Protein AF-A0AAV2B7W2-F1 (afdb_monomer)

Radius of gyration: 26.01 Å; Cα contacts (8 Å, |Δi|>4): 56; chains: 1; bounding box: 39×78×69 Å

Sequence (157 aa):
MNTFITVALICSLAASVIAHHRGGGPGGWRGGPPHGGPGGPPHGGPGGPPHGGPGGPRGPPPNMYDMLPACKTLAESMRAKHRELHDSGEIGPGNCQDGDHKVCMQRDMETVRCAVSEQPEQACIDEMMAFIQGDVCNGERGEDGGDSVDSTDEDSP

Nearest PDB structures (foldseek):
  7ar7-assembly1_W  TM=3.005E-01  e=5.243E+00  Arabidopsis thaliana

Structure (mmCIF, N/CA/C/O backbone):
data_AF-A0AAV2B7W2-F1
#
_entry.id   AF-A0AAV2B7W2-F1
#
loop_
_atom_site.group_PDB
_atom_site.id
_atom_site.type_symbol
_atom_site.label_atom_id
_atom_site.label_alt_id
_atom_site.label_comp_id
_atom_site.label_asym_id
_atom_site.label_entity_id
_atom_site.label_seq_id
_atom_site.pdbx_PDB_ins_code
_atom_site.Cartn_x
_atom_site.Cartn_y
_atom_site.Cartn_z
_atom_site.occupancy
_atom_site.B_iso_or_equiv
_atom_site.auth_seq_id
_atom_site.auth_comp_id
_atom_site.auth_asym_id
_atom_site.auth_atom_id
_atom_site.pdbx_PDB_model_num
ATOM 1 N N . MET A 1 1 ? -9.438 30.948 12.665 1.00 59.12 1 MET A N 1
ATOM 2 C CA . MET A 1 1 ? -8.871 31.442 11.387 1.00 59.12 1 MET A CA 1
ATOM 3 C C . MET A 1 1 ? -7.455 30.928 11.138 1.00 59.12 1 MET A C 1
ATOM 5 O O . MET A 1 1 ? -7.177 30.560 10.007 1.00 59.12 1 MET A O 1
ATOM 9 N N . ASN A 1 2 ? -6.597 30.797 12.157 1.00 60.38 2 ASN A N 1
ATOM 10 C CA . ASN A 1 2 ? -5.213 30.337 11.959 1.00 60.38 2 ASN A CA 1
ATOM 11 C C . ASN A 1 2 ? -5.075 28.880 11.479 1.00 60.38 2 ASN A C 1
ATOM 13 O O . ASN A 1 2 ? -4.214 28.609 10.655 1.00 60.38 2 ASN A O 1
ATOM 17 N N . THR A 1 3 ? -5.949 27.963 11.901 1.00 65.81 3 THR A N 1
ATOM 18 C CA . THR A 1 3 ? -5.888 26.541 11.508 1.00 65.81 3 THR A CA 1
ATOM 19 C C . THR A 1 3 ? -6.162 26.293 10.023 1.00 65.81 3 THR A C 1
ATOM 21 O O . THR A 1 3 ? -5.524 25.438 9.417 1.00 65.81 3 THR A O 1
ATOM 24 N N . PHE A 1 4 ? -7.050 27.071 9.401 1.00 76.12 4 PHE A N 1
ATOM 25 C CA . PHE A 1 4 ? -7.349 26.940 7.968 1.00 76.12 4 PHE A CA 1
ATOM 26 C C . PHE A 1 4 ? -6.173 27.372 7.082 1.00 76.12 4 PHE A C 1
ATOM 28 O O . PHE A 1 4 ? -5.928 26.762 6.044 1.00 76.12 4 PHE A O 1
ATOM 35 N N . ILE A 1 5 ? -5.414 28.386 7.513 1.00 75.50 5 ILE A N 1
ATOM 36 C CA . ILE A 1 5 ? -4.236 28.877 6.785 1.00 75.50 5 ILE A CA 1
ATOM 37 C C . ILE A 1 5 ? -3.115 27.832 6.825 1.00 75.50 5 ILE A C 1
ATOM 39 O O . ILE A 1 5 ? -2.461 27.590 5.812 1.00 75.50 5 ILE A O 1
ATOM 43 N N . THR A 1 6 ? -2.928 27.159 7.965 1.00 74.62 6 THR A N 1
ATOM 44 C CA . THR A 1 6 ? -1.907 26.113 8.113 1.00 74.62 6 THR A CA 1
ATOM 45 C C . THR A 1 6 ? -2.203 24.899 7.231 1.00 74.62 6 THR A C 1
ATOM 47 O O . THR A 1 6 ? -1.308 24.426 6.536 1.00 74.62 6 THR A O 1
ATOM 50 N N . VAL A 1 7 ? -3.459 24.434 7.183 1.00 73.44 7 VAL A N 1
ATOM 51 C CA . VAL A 1 7 ? -3.856 23.297 6.330 1.00 73.44 7 VAL A CA 1
ATOM 52 C C . VAL A 1 7 ? -3.699 23.636 4.841 1.00 73.44 7 VAL A C 1
ATOM 54 O O . VAL A 1 7 ? -3.149 22.836 4.086 1.00 73.44 7 VAL A O 1
ATOM 57 N N . ALA A 1 8 ? -4.087 24.844 4.417 1.00 71.94 8 ALA A N 1
ATOM 58 C CA . ALA A 1 8 ? -3.941 25.277 3.024 1.00 71.94 8 ALA A CA 1
ATOM 59 C C . ALA A 1 8 ? -2.469 25.378 2.572 1.00 71.94 8 ALA A C 1
ATOM 61 O O . ALA A 1 8 ? -2.142 25.008 1.440 1.00 71.94 8 ALA A O 1
ATOM 62 N N . LEU A 1 9 ? -1.569 25.833 3.454 1.00 77.19 9 LEU A N 1
ATOM 63 C CA . LEU A 1 9 ? -0.130 25.897 3.172 1.00 77.19 9 LEU A CA 1
ATOM 64 C C . LEU A 1 9 ? 0.502 24.504 3.059 1.00 77.19 9 LEU A C 1
ATOM 66 O O . LEU A 1 9 ? 1.282 24.270 2.136 1.00 77.19 9 LEU A O 1
ATOM 70 N N . ILE A 1 10 ? 0.127 23.566 3.936 1.00 73.38 10 ILE A N 1
ATOM 71 C CA . ILE A 1 10 ? 0.631 22.184 3.890 1.00 73.38 10 ILE A CA 1
ATOM 72 C C . ILE A 1 10 ? 0.173 21.482 2.600 1.00 73.38 10 ILE A C 1
ATOM 74 O O . ILE A 1 10 ? 0.997 20.887 1.905 1.00 73.38 10 ILE A O 1
ATOM 78 N N . CYS A 1 11 ? -1.102 21.619 2.209 1.00 67.75 11 CYS A N 1
ATOM 79 C CA . CYS A 1 11 ? -1.603 21.052 0.951 1.00 67.75 11 CYS A CA 1
ATOM 80 C C . CYS A 1 11 ? -0.907 21.641 -0.291 1.00 67.75 11 CYS A C 1
ATOM 82 O O . CYS A 1 11 ? -0.632 20.913 -1.245 1.00 67.75 11 CYS A O 1
ATOM 84 N N . SER A 1 12 ? -0.584 22.938 -0.279 1.00 67.81 12 SER A N 1
ATOM 85 C CA . SER A 1 12 ? 0.074 23.609 -1.413 1.00 67.81 12 SER A CA 1
ATOM 86 C C . SER A 1 12 ? 1.532 23.163 -1.605 1.00 67.81 12 SER A C 1
ATOM 88 O O . SER A 1 12 ? 2.005 23.035 -2.738 1.00 67.81 12 SER A O 1
ATOM 90 N N . LEU A 1 13 ? 2.246 22.881 -0.509 1.00 63.12 13 LEU A N 1
ATOM 91 C CA . LEU A 1 13 ? 3.625 22.384 -0.562 1.00 63.12 13 LEU A CA 1
ATOM 92 C C . LEU A 1 13 ? 3.694 20.934 -1.066 1.00 63.12 13 LEU A C 1
ATOM 94 O O . LEU A 1 13 ? 4.571 20.616 -1.869 1.00 63.12 13 LEU A O 1
ATOM 98 N N . ALA A 1 14 ? 2.734 20.081 -0.691 1.00 57.47 14 ALA A N 1
ATOM 99 C CA . ALA A 1 14 ? 2.670 18.696 -1.167 1.00 57.47 14 ALA A CA 1
ATOM 100 C C . ALA A 1 14 ? 2.398 18.594 -2.683 1.00 57.47 14 ALA A C 1
ATOM 102 O O . ALA A 1 14 ? 3.010 17.777 -3.369 1.00 57.47 14 ALA A O 1
ATOM 103 N N . ALA A 1 15 ? 1.546 19.466 -3.236 1.00 55.47 15 ALA A N 1
ATOM 104 C CA . ALA A 1 15 ? 1.245 19.476 -4.672 1.00 55.47 15 ALA A CA 1
ATOM 105 C C . ALA A 1 15 ? 2.441 19.908 -5.545 1.00 55.47 15 ALA A C 1
ATOM 107 O O . ALA A 1 15 ? 2.556 19.487 -6.696 1.00 55.47 15 ALA A O 1
ATOM 108 N N . SER A 1 16 ? 3.352 20.720 -4.999 1.00 54.59 16 SER A N 1
ATOM 109 C CA . SER A 1 16 ? 4.486 21.275 -5.752 1.00 54.59 16 SER A CA 1
ATOM 110 C C . SER A 1 16 ? 5.634 20.272 -5.945 1.00 54.59 16 SER A C 1
ATOM 112 O O . SER A 1 16 ? 6.373 20.368 -6.922 1.00 54.59 16 SER A O 1
ATOM 114 N N . VAL A 1 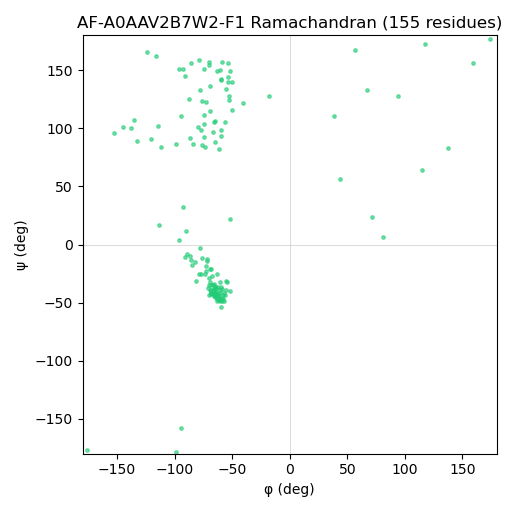17 ? 5.770 19.273 -5.065 1.00 50.22 17 VAL A N 1
ATOM 115 C CA . VAL A 1 17 ? 6.848 18.264 -5.142 1.00 50.22 17 VAL A CA 1
ATOM 116 C C . VAL A 1 17 ? 6.579 17.199 -6.217 1.00 50.22 17 VAL A C 1
ATOM 118 O O . VAL A 1 17 ? 7.514 16.646 -6.790 1.00 50.22 17 VAL A O 1
ATOM 121 N N . ILE A 1 18 ? 5.316 16.958 -6.575 1.00 51.41 18 ILE A N 1
ATOM 122 C CA . ILE A 1 18 ? 4.928 15.895 -7.522 1.00 51.41 18 ILE A CA 1
ATOM 123 C C . ILE A 1 18 ? 5.095 16.338 -8.996 1.00 51.41 18 ILE A C 1
ATOM 125 O O . ILE A 1 18 ? 5.145 15.513 -9.908 1.00 51.41 18 ILE A O 1
ATOM 129 N N . ALA A 1 19 ? 5.258 17.638 -9.264 1.00 49.81 19 ALA A N 1
ATOM 130 C CA . ALA A 1 19 ? 5.277 18.178 -10.627 1.00 49.81 19 ALA A CA 1
ATOM 131 C C . ALA A 1 19 ? 6.596 17.976 -11.411 1.00 49.81 19 ALA A C 1
ATOM 133 O O . ALA A 1 19 ? 6.651 18.324 -12.590 1.00 49.81 19 ALA A O 1
ATOM 134 N N . HIS A 1 20 ? 7.648 17.394 -10.819 1.00 49.00 20 HIS A N 1
ATOM 135 C CA . HIS A 1 20 ? 8.974 17.307 -11.455 1.00 49.00 20 HIS A CA 1
ATOM 136 C C . HIS A 1 20 ? 9.313 15.993 -12.191 1.00 49.00 20 HIS A C 1
ATOM 138 O O . HIS A 1 20 ? 10.411 15.890 -12.730 1.00 49.00 20 HIS A O 1
ATOM 144 N N . HIS A 1 21 ? 8.395 15.023 -12.310 1.00 48.38 21 HIS A N 1
ATOM 145 C CA . HIS A 1 21 ? 8.695 13.722 -12.948 1.00 48.38 21 HIS A CA 1
ATOM 146 C C . HIS A 1 21 ? 7.974 13.410 -14.274 1.00 48.38 21 HIS A C 1
ATOM 148 O O . HIS A 1 21 ? 7.992 12.269 -14.730 1.00 48.38 21 HIS A O 1
ATOM 154 N N . ARG A 1 22 ? 7.395 14.398 -14.972 1.00 49.69 22 ARG A N 1
ATOM 155 C CA . ARG A 1 22 ? 6.868 14.188 -16.338 1.00 49.69 22 ARG A CA 1
ATOM 156 C C . ARG A 1 22 ? 7.847 14.665 -17.411 1.00 49.69 22 ARG A C 1
ATOM 158 O O . ARG A 1 22 ? 7.740 15.781 -17.906 1.00 49.69 22 ARG A O 1
ATOM 165 N N . GLY A 1 23 ? 8.770 13.787 -17.803 1.00 45.47 23 GLY A N 1
ATOM 166 C CA . GLY A 1 23 ? 9.662 13.996 -18.944 1.00 45.47 23 GLY A CA 1
ATOM 167 C C . GLY A 1 23 ? 9.843 12.740 -19.799 1.00 45.47 23 GLY A C 1
ATOM 168 O O . GLY A 1 23 ? 10.657 11.904 -19.441 1.00 45.47 23 GLY A O 1
ATOM 169 N N . GLY A 1 24 ? 9.119 12.680 -20.932 1.00 42.56 24 GLY A N 1
ATOM 170 C CA . GLY A 1 24 ? 9.427 11.939 -22.180 1.00 42.56 24 GLY A CA 1
ATOM 171 C C . GLY A 1 24 ? 9.410 10.400 -22.121 1.00 42.56 24 GLY A C 1
ATOM 172 O O . GLY A 1 24 ? 10.026 9.804 -21.261 1.00 42.56 24 GLY A O 1
ATOM 173 N N . GLY A 1 25 ? 8.789 9.640 -23.022 1.00 41.56 25 GLY A N 1
ATOM 174 C CA . GLY A 1 25 ? 8.192 9.898 -24.330 1.00 41.56 25 GLY A CA 1
ATOM 175 C C . GLY A 1 25 ? 7.751 8.555 -24.964 1.00 41.56 25 GLY A C 1
ATOM 176 O O . GLY A 1 25 ? 7.969 7.500 -24.370 1.00 41.56 25 GLY A O 1
ATOM 177 N N . PRO A 1 26 ? 7.112 8.569 -26.147 1.00 58.19 26 PRO A N 1
ATOM 178 C CA . PRO A 1 26 ? 6.519 7.389 -26.775 1.00 58.19 26 PRO A CA 1
ATOM 179 C C . PRO A 1 26 ? 7.536 6.622 -27.639 1.00 58.19 26 PRO A C 1
ATOM 181 O O . PRO A 1 26 ? 8.111 7.180 -28.571 1.00 58.19 26 PRO A O 1
ATOM 184 N N . GLY A 1 27 ? 7.715 5.326 -27.375 1.00 47.81 27 GLY A N 1
ATOM 185 C CA . GLY A 1 27 ? 8.538 4.426 -28.187 1.00 47.81 27 GLY A CA 1
ATOM 186 C C . GLY A 1 27 ? 7.928 3.030 -28.227 1.00 47.81 27 GLY A C 1
ATOM 187 O O . GLY A 1 27 ? 8.028 2.278 -27.265 1.00 47.81 27 GLY A O 1
ATOM 188 N N . GLY A 1 28 ? 7.249 2.702 -29.326 1.00 52.50 28 GLY A N 1
ATOM 189 C CA . GLY A 1 28 ? 6.650 1.388 -29.544 1.00 52.50 28 GLY A CA 1
ATOM 190 C C . GLY A 1 28 ? 7.570 0.423 -30.287 1.00 52.50 28 GLY A C 1
ATOM 191 O O . GLY A 1 28 ? 8.318 0.855 -31.151 1.00 52.50 28 GLY A O 1
ATOM 192 N N . TRP A 1 29 ? 7.404 -0.874 -30.014 1.00 51.50 29 TRP A N 1
ATOM 193 C CA . TRP A 1 29 ? 7.709 -2.019 -30.891 1.00 51.50 29 TRP A CA 1
ATOM 194 C C . TRP A 1 29 ? 6.750 -3.148 -30.459 1.00 51.50 29 TRP A C 1
ATOM 196 O O . TRP A 1 29 ? 6.848 -3.650 -29.349 1.00 51.50 29 TRP A O 1
ATOM 206 N N . ARG A 1 30 ? 5.591 -3.346 -31.100 1.00 53.03 30 ARG A N 1
ATOM 207 C CA . ARG A 1 30 ? 5.344 -4.250 -32.245 1.00 53.03 30 ARG A CA 1
ATOM 208 C C . ARG A 1 30 ? 6.081 -5.605 -32.192 1.00 53.03 30 ARG A C 1
ATOM 210 O O . ARG A 1 30 ? 7.255 -5.663 -32.525 1.00 53.03 30 ARG A O 1
ATOM 217 N N . GLY A 1 31 ? 5.291 -6.673 -31.995 1.00 46.22 31 GLY A N 1
ATOM 218 C CA . GLY A 1 31 ? 5.470 -8.024 -32.570 1.00 46.22 31 GLY A CA 1
ATOM 219 C C . GLY A 1 31 ? 6.228 -9.028 -31.687 1.00 46.22 31 GLY A C 1
ATOM 220 O O . GLY A 1 31 ? 7.321 -8.728 -31.244 1.00 46.22 31 GLY A O 1
ATOM 221 N N . GLY A 1 32 ? 5.746 -10.242 -31.402 1.00 44.09 32 GLY A N 1
ATOM 222 C CA . GLY A 1 32 ? 4.590 -10.996 -31.903 1.00 44.09 32 GLY A CA 1
ATOM 223 C C . GLY A 1 32 ? 4.422 -12.340 -31.149 1.00 44.09 32 GLY A C 1
ATOM 224 O O . GLY A 1 32 ? 5.167 -12.600 -30.208 1.00 44.09 32 GLY A O 1
ATOM 225 N N . PRO A 1 33 ? 3.448 -13.191 -31.524 1.00 54.31 33 PRO A N 1
ATOM 226 C CA . PRO A 1 33 ? 3.282 -14.563 -31.013 1.00 54.31 33 PRO A CA 1
ATOM 227 C C . PRO A 1 33 ? 3.864 -15.612 -31.996 1.00 54.31 33 PRO A C 1
ATOM 229 O O . PRO A 1 33 ? 4.198 -15.254 -33.125 1.00 54.31 33 PRO A O 1
ATOM 232 N N . PRO A 1 34 ? 3.784 -16.929 -31.723 1.00 53.84 34 PRO A N 1
ATOM 233 C CA . PRO A 1 34 ? 4.184 -17.712 -30.550 1.00 53.84 34 PRO A CA 1
ATOM 234 C C . PRO A 1 34 ? 5.308 -18.718 -30.931 1.00 53.84 34 PRO A C 1
ATOM 236 O O . PRO A 1 34 ? 5.483 -19.061 -32.102 1.00 53.84 34 PRO A O 1
ATOM 239 N N . HIS A 1 35 ? 6.052 -19.269 -29.968 1.00 49.38 35 HIS A N 1
ATOM 240 C CA . HIS A 1 35 ? 6.921 -20.429 -30.228 1.00 49.38 35 HIS A CA 1
ATOM 241 C C . HIS A 1 35 ? 6.440 -21.655 -29.459 1.00 49.38 35 HIS A C 1
ATOM 243 O O . HIS A 1 35 ? 6.651 -21.794 -28.258 1.00 49.38 35 HIS A O 1
ATOM 249 N N . GLY A 1 36 ? 5.766 -22.540 -30.200 1.00 49.03 36 GLY A N 1
ATOM 250 C CA . GLY A 1 36 ? 5.566 -23.931 -29.829 1.00 49.03 36 GLY A CA 1
ATOM 251 C C . GLY A 1 36 ? 6.877 -24.696 -29.987 1.00 49.03 36 GLY A C 1
ATOM 252 O O . GLY A 1 36 ? 7.464 -24.719 -31.068 1.00 49.03 36 GLY A O 1
ATOM 253 N N . GLY A 1 37 ? 7.326 -25.310 -28.897 1.00 52.44 37 GLY A N 1
ATOM 254 C CA . GLY A 1 37 ? 8.411 -26.283 -28.901 1.00 52.44 37 GLY A CA 1
ATOM 255 C C . GLY A 1 37 ? 7.874 -27.712 -29.089 1.00 52.44 37 GLY A C 1
ATOM 256 O O . GLY A 1 37 ? 6.781 -28.015 -28.606 1.00 52.44 37 GLY A O 1
ATOM 257 N N . PRO A 1 38 ? 8.612 -28.588 -29.793 1.00 51.47 38 PRO A N 1
ATOM 258 C CA . PRO A 1 38 ? 8.224 -29.969 -30.061 1.00 51.47 38 PRO A CA 1
ATOM 259 C C . PRO A 1 38 ? 8.379 -30.874 -28.829 1.00 51.47 38 PRO A C 1
ATOM 261 O O . PRO A 1 38 ? 9.217 -30.645 -27.960 1.00 51.47 38 PRO A O 1
ATOM 264 N N . GLY A 1 39 ? 7.540 -31.912 -28.788 1.00 49.47 39 GLY A N 1
ATOM 265 C CA . GLY A 1 39 ? 7.363 -32.836 -27.674 1.00 49.47 39 GLY A CA 1
ATOM 266 C C . GLY A 1 39 ? 8.632 -33.513 -27.155 1.00 49.47 39 GLY A C 1
ATOM 267 O O . GLY A 1 39 ? 9.486 -33.976 -27.911 1.00 49.47 39 GLY A O 1
ATOM 268 N N . GLY A 1 40 ? 8.693 -33.616 -25.828 1.00 49.47 40 GLY A N 1
ATOM 269 C CA . GLY A 1 40 ? 9.614 -34.495 -25.119 1.00 49.47 40 GLY A CA 1
ATOM 270 C C . GLY A 1 40 ? 9.053 -35.923 -24.969 1.00 49.47 40 GLY A C 1
ATOM 271 O O . GLY A 1 40 ? 7.837 -36.119 -25.021 1.00 49.47 40 GLY A O 1
ATOM 272 N N . PRO A 1 41 ? 9.927 -36.930 -24.794 1.00 57.91 41 PRO A N 1
ATOM 273 C CA . PRO A 1 41 ? 9.562 -38.345 -24.708 1.00 57.91 41 PRO A CA 1
ATOM 274 C C . PRO A 1 41 ? 8.819 -38.707 -23.404 1.00 57.91 41 PRO A C 1
ATOM 276 O O . PRO A 1 41 ? 9.046 -38.072 -22.372 1.00 57.91 41 PRO A O 1
ATOM 279 N N . PRO A 1 42 ? 7.988 -39.770 -23.400 1.00 52.94 42 PRO A N 1
ATOM 280 C CA . PRO A 1 42 ? 7.317 -40.241 -22.194 1.00 52.94 42 PRO A CA 1
ATOM 281 C C . PRO A 1 42 ? 8.320 -40.964 -21.284 1.00 52.94 42 PRO A C 1
ATOM 283 O O 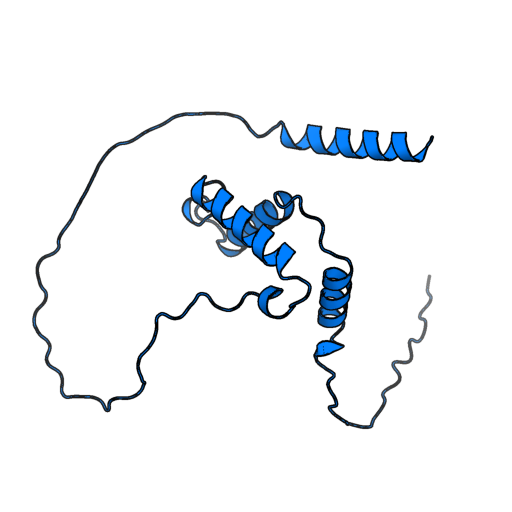. PRO A 1 42 ? 8.695 -42.107 -21.537 1.00 52.94 42 PRO A O 1
ATOM 286 N N . HIS A 1 43 ? 8.757 -40.314 -20.206 1.00 52.44 43 HIS A N 1
ATOM 287 C CA . HIS A 1 43 ? 9.421 -41.001 -19.096 1.00 52.44 43 HIS A CA 1
ATOM 288 C C . HIS A 1 43 ? 8.361 -41.509 -18.112 1.00 52.44 43 HIS A C 1
ATOM 290 O O . HIS A 1 43 ? 7.928 -40.798 -17.209 1.00 52.44 43 HIS A O 1
ATOM 296 N N . GLY A 1 44 ? 7.923 -42.752 -18.319 1.00 48.59 44 GLY A N 1
ATOM 297 C CA . GLY A 1 44 ? 7.151 -43.516 -17.343 1.00 48.59 44 GLY A CA 1
ATOM 298 C C . GLY A 1 44 ? 8.079 -44.101 -16.279 1.00 48.59 44 GLY A C 1
ATOM 299 O O . GLY A 1 44 ? 8.746 -45.101 -16.527 1.00 48.59 44 GLY A O 1
ATOM 300 N N . GLY A 1 45 ? 8.129 -43.466 -15.108 1.00 54.44 45 GLY A N 1
ATOM 301 C CA . GLY A 1 45 ? 8.743 -44.016 -13.898 1.00 54.44 45 GLY A CA 1
ATOM 302 C C . GLY A 1 45 ? 7.698 -44.681 -12.985 1.00 54.44 45 GLY A C 1
ATOM 303 O O . GLY A 1 45 ? 6.531 -44.283 -13.013 1.00 54.44 45 GLY A O 1
ATOM 304 N N . PRO A 1 46 ? 8.083 -45.694 -12.187 1.00 52.88 46 PRO A N 1
ATOM 305 C CA . PRO A 1 46 ? 7.177 -46.413 -11.297 1.00 52.88 46 PRO A CA 1
ATOM 306 C C . PRO A 1 46 ? 6.717 -45.526 -10.132 1.00 52.88 46 PRO A C 1
ATOM 308 O O . PRO A 1 46 ? 7.501 -44.785 -9.541 1.00 52.88 46 PRO A O 1
ATOM 311 N N . GLY A 1 47 ? 5.418 -45.613 -9.842 1.00 50.12 47 GLY A N 1
ATOM 312 C CA . GLY A 1 47 ? 4.675 -44.742 -8.940 1.00 50.12 47 GLY A CA 1
ATOM 313 C C . GLY A 1 47 ? 5.276 -44.587 -7.546 1.00 50.12 47 GLY A C 1
ATOM 314 O O . GLY A 1 47 ? 5.445 -45.553 -6.802 1.00 50.12 47 GLY A O 1
ATOM 315 N N . GLY A 1 48 ? 5.513 -43.329 -7.180 1.00 53.22 48 GLY A N 1
ATOM 316 C CA . GLY A 1 48 ? 5.581 -42.923 -5.785 1.00 53.22 48 GLY A CA 1
ATOM 317 C C . GLY A 1 48 ? 4.193 -42.985 -5.126 1.00 53.22 48 GLY A C 1
ATOM 318 O O . GLY A 1 48 ? 3.173 -42.939 -5.820 1.00 53.22 48 GLY A O 1
ATOM 319 N N . PRO A 1 49 ? 4.131 -43.098 -3.789 1.00 57.25 49 PRO A N 1
ATOM 320 C CA . PRO A 1 49 ? 2.870 -43.097 -3.054 1.00 57.25 49 PRO A CA 1
ATOM 321 C C . PRO A 1 49 ? 2.094 -41.788 -3.299 1.00 57.25 49 PRO A C 1
ATOM 323 O O . PRO A 1 49 ? 2.714 -40.723 -3.351 1.00 57.25 49 PRO A O 1
ATOM 326 N N . PRO A 1 50 ? 0.750 -41.822 -3.409 1.00 50.78 50 PRO A N 1
ATOM 327 C CA . PRO A 1 50 ? -0.065 -40.631 -3.620 1.00 50.78 50 PRO A CA 1
ATOM 328 C C . PRO A 1 50 ? -0.118 -39.823 -2.320 1.00 50.78 50 PRO A C 1
ATOM 330 O O . PRO A 1 50 ? -1.023 -39.976 -1.505 1.00 50.78 50 PRO A O 1
ATOM 333 N N . HIS A 1 51 ? 0.887 -38.987 -2.085 1.00 55.09 51 HIS A N 1
ATOM 334 C CA . HIS A 1 51 ? 0.855 -38.009 -1.007 1.00 55.09 51 HIS A CA 1
ATOM 335 C C . HIS A 1 51 ? 0.360 -36.669 -1.549 1.00 55.09 51 HIS A C 1
ATOM 337 O O . HIS A 1 51 ? 1.074 -35.982 -2.272 1.00 55.09 51 HIS A O 1
ATOM 343 N N . GLY A 1 52 ? -0.851 -36.291 -1.128 1.00 45.50 52 GLY A N 1
ATOM 344 C CA . GLY A 1 52 ? -1.182 -34.884 -0.911 1.00 45.50 52 GLY A CA 1
ATOM 345 C C . GLY A 1 52 ? -2.244 -34.264 -1.814 1.00 45.50 52 GLY A C 1
ATOM 346 O O . GLY A 1 52 ? -1.927 -33.300 -2.489 1.00 45.50 52 GLY A O 1
ATOM 347 N N . GLY A 1 53 ? -3.487 -34.759 -1.733 1.00 52.66 53 GLY A N 1
ATOM 348 C CA . GLY A 1 53 ? -4.738 -33.983 -1.852 1.00 52.66 53 GLY A CA 1
ATOM 349 C C . GLY A 1 53 ? -5.003 -33.144 -3.119 1.00 52.66 53 GLY A C 1
ATOM 350 O O . GLY A 1 53 ? -4.126 -32.895 -3.939 1.00 52.66 53 GLY A O 1
ATOM 351 N N . PRO A 1 54 ? -6.247 -32.670 -3.312 1.00 49.41 54 PRO A N 1
ATOM 352 C CA . PRO A 1 54 ? -6.530 -31.660 -4.318 1.00 49.41 54 PRO A CA 1
ATOM 353 C C . PRO A 1 54 ? -5.844 -30.364 -3.881 1.00 49.41 54 PRO A C 1
ATOM 355 O O . PRO A 1 54 ? -6.358 -29.617 -3.049 1.00 49.41 54 PRO A O 1
ATOM 358 N N . GLY A 1 55 ? -4.653 -30.120 -4.425 1.00 45.97 55 GLY A N 1
ATOM 359 C CA . GLY A 1 55 ? -4.016 -28.815 -4.419 1.00 45.97 55 GLY A CA 1
ATOM 360 C C . GLY A 1 55 ? -4.903 -27.848 -5.188 1.00 45.97 55 GLY A C 1
ATOM 361 O O . GLY A 1 55 ? -4.694 -27.617 -6.376 1.00 45.97 55 GLY A O 1
ATOM 362 N N . GLY A 1 56 ? -5.926 -27.319 -4.514 1.00 53.91 56 GLY A N 1
ATOM 363 C CA . GLY A 1 56 ? -6.640 -26.145 -4.983 1.00 53.91 56 GLY A CA 1
ATOM 364 C C . GLY A 1 56 ? -5.618 -25.050 -5.286 1.00 53.91 56 GLY A C 1
ATOM 365 O O . GLY A 1 56 ? -4.545 -25.040 -4.666 1.00 53.91 56 GLY A O 1
ATOM 366 N N . PRO A 1 57 ? -5.897 -24.163 -6.254 1.00 50.66 57 PRO A N 1
ATOM 367 C CA . PRO A 1 57 ? -4.993 -23.069 -6.569 1.00 50.66 57 PRO A CA 1
ATOM 368 C C . PRO A 1 57 ? -4.646 -22.374 -5.256 1.00 50.66 57 PRO A C 1
ATOM 370 O O . PRO A 1 57 ? -5.540 -21.885 -4.564 1.00 50.66 57 PRO A O 1
ATOM 373 N N . ARG A 1 58 ? -3.364 -22.427 -4.866 1.00 57.75 58 ARG A N 1
ATOM 374 C CA . ARG A 1 58 ? -2.873 -21.703 -3.696 1.00 57.75 58 ARG A CA 1
ATOM 375 C C . ARG A 1 58 ? -3.229 -20.252 -3.959 1.00 57.75 58 ARG A C 1
ATOM 377 O O . ARG A 1 58 ? -2.645 -19.628 -4.843 1.00 57.75 58 ARG A O 1
ATOM 384 N N . GLY A 1 59 ? -4.248 -19.767 -3.254 1.00 57.97 59 GLY A N 1
ATOM 385 C CA . GLY A 1 59 ? -4.579 -18.357 -3.260 1.00 57.97 59 GLY A CA 1
ATOM 38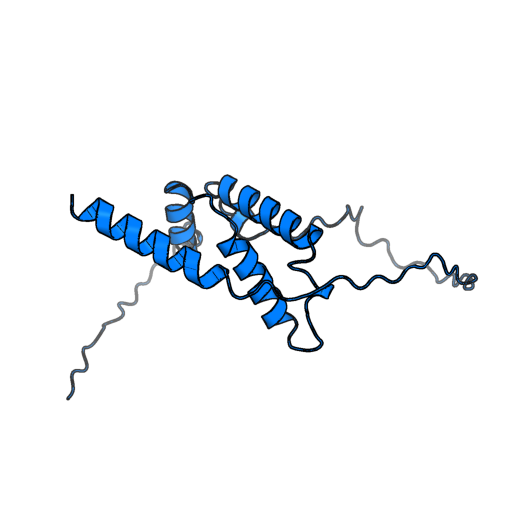6 C C . GLY A 1 59 ? -3.329 -17.560 -2.889 1.00 57.97 59 GLY A C 1
ATOM 387 O O . GLY A 1 59 ? -2.411 -18.114 -2.268 1.00 57.97 59 GLY A O 1
ATOM 388 N N . PRO A 1 60 ? -3.260 -16.281 -3.285 1.00 64.25 60 PRO A N 1
ATOM 389 C CA . PRO A 1 60 ? -2.202 -15.415 -2.793 1.00 64.25 60 PRO A CA 1
ATOM 390 C C . PRO A 1 60 ? -2.144 -15.532 -1.260 1.00 64.25 60 PRO A C 1
ATOM 392 O O . PRO A 1 60 ? -3.198 -15.663 -0.626 1.00 64.25 60 PRO A O 1
ATOM 395 N N . PRO A 1 61 ? -0.939 -15.563 -0.667 1.00 64.62 61 PRO A N 1
ATOM 396 C CA . PRO A 1 61 ? -0.808 -15.656 0.778 1.00 64.62 61 PRO A CA 1
ATOM 397 C C . PRO A 1 61 ? -1.617 -14.530 1.442 1.00 64.62 61 PRO A C 1
ATOM 399 O O . PRO A 1 61 ? -1.695 -13.434 0.875 1.00 64.62 61 PRO A O 1
ATOM 402 N N . PRO A 1 62 ? -2.232 -14.790 2.609 1.00 69.62 62 PRO A N 1
ATOM 403 C CA . PRO A 1 62 ? -2.958 -13.759 3.337 1.00 69.62 62 PRO A CA 1
ATOM 404 C C . PRO A 1 62 ? -2.031 -12.569 3.599 1.00 69.62 62 PRO A C 1
ATOM 406 O O . PRO A 1 62 ? -0.870 -12.740 3.977 1.00 69.62 62 PRO A O 1
ATOM 409 N N . ASN A 1 63 ? -2.533 -11.364 3.348 1.00 76.56 63 ASN A N 1
ATOM 410 C CA . ASN A 1 63 ? -1.824 -10.129 3.649 1.00 76.56 63 ASN A CA 1
ATOM 411 C C . ASN A 1 63 ? -1.962 -9.820 5.150 1.00 76.56 63 ASN A C 1
ATOM 413 O O . ASN A 1 63 ? -2.910 -10.262 5.794 1.00 76.56 63 ASN A O 1
ATOM 417 N N . MET A 1 64 ? -1.061 -9.009 5.705 1.00 80.19 64 MET A N 1
ATOM 418 C CA . MET A 1 64 ? -1.127 -8.548 7.096 1.00 80.19 64 MET A CA 1
ATOM 419 C C . MET A 1 64 ? -2.495 -7.940 7.436 1.00 80.19 64 MET A C 1
ATOM 421 O O . MET A 1 64 ? -3.054 -8.219 8.490 1.00 80.19 64 MET A O 1
ATOM 425 N N . TYR A 1 65 ? -3.073 -7.180 6.506 1.00 81.44 65 TYR A N 1
ATOM 426 C CA . TYR A 1 65 ? -4.381 -6.557 6.696 1.00 81.44 65 TYR A CA 1
ATOM 427 C C . TYR A 1 65 ? -5.567 -7.534 6.654 1.00 81.44 65 TYR A C 1
ATOM 429 O O . TYR A 1 65 ? -6.649 -7.168 7.092 1.00 81.44 65 TYR A O 1
ATOM 437 N N . ASP A 1 66 ? -5.392 -8.773 6.177 1.00 82.00 66 ASP A N 1
ATOM 438 C CA . ASP A 1 66 ? -6.448 -9.795 6.273 1.00 82.00 66 ASP A CA 1
ATOM 439 C C . ASP A 1 66 ? -6.624 -10.310 7.706 1.00 82.00 66 ASP A C 1
ATOM 441 O O . ASP A 1 66 ? -7.658 -10.892 8.027 1.00 82.00 66 ASP A O 1
ATOM 445 N N . MET A 1 67 ? -5.624 -10.094 8.566 1.00 82.81 67 MET A N 1
ATOM 446 C CA . MET A 1 67 ? -5.679 -10.447 9.985 1.00 82.81 67 MET A CA 1
ATOM 447 C C . MET A 1 67 ? -6.301 -9.343 10.850 1.00 82.81 67 MET A C 1
ATOM 449 O O . MET A 1 67 ? -6.583 -9.595 12.015 1.00 82.81 67 MET A O 1
ATOM 453 N N . LEU A 1 68 ? -6.520 -8.148 10.289 1.00 89.62 68 LEU A N 1
ATOM 454 C CA . LEU A 1 68 ? -7.075 -6.977 10.972 1.00 89.62 68 LEU A CA 1
ATOM 455 C C . LEU A 1 68 ? -8.469 -6.680 10.394 1.00 89.62 68 LEU A C 1
ATOM 457 O O . LEU A 1 68 ? -8.585 -5.881 9.458 1.00 89.62 68 LEU A O 1
ATOM 461 N N . PRO A 1 69 ? -9.537 -7.348 10.867 1.00 88.50 69 PRO A N 1
ATOM 462 C CA . PRO A 1 69 ? -10.885 -7.184 10.329 1.00 88.50 69 PRO A CA 1
ATOM 463 C C . PRO A 1 69 ? -11.378 -5.731 10.315 1.00 88.50 69 PRO A C 1
ATOM 465 O O . PRO A 1 69 ? -12.102 -5.372 9.382 1.00 88.50 69 PRO A O 1
ATOM 468 N N . ALA A 1 70 ? -10.977 -4.877 11.268 1.00 92.81 70 ALA A N 1
ATOM 469 C CA . ALA A 1 70 ? -11.354 -3.462 11.242 1.00 92.81 70 ALA A CA 1
ATOM 470 C C . ALA A 1 70 ? -10.666 -2.687 10.103 1.00 92.81 70 ALA A C 1
ATOM 472 O O . ALA A 1 70 ? -11.172 -1.661 9.659 1.00 92.81 70 ALA A O 1
ATOM 473 N N . CYS A 1 71 ? -9.549 -3.191 9.569 1.00 93.12 71 CYS A N 1
ATOM 474 C CA . CYS A 1 71 ? -8.803 -2.595 8.458 1.00 93.12 71 CYS A CA 1
ATOM 475 C C . CYS A 1 71 ? -9.243 -3.075 7.069 1.00 93.12 71 CYS A C 1
ATOM 477 O O . CYS A 1 71 ? -8.553 -2.808 6.081 1.00 93.12 71 CYS A O 1
ATOM 479 N N . LYS A 1 72 ? -10.376 -3.780 6.957 1.00 91.50 72 LYS A N 1
ATOM 480 C CA . LYS A 1 72 ? -10.828 -4.368 5.689 1.00 91.50 72 LYS A CA 1
ATOM 481 C C . LYS A 1 72 ? -10.965 -3.339 4.560 1.00 91.50 72 LYS A C 1
ATOM 483 O O . LYS A 1 72 ? -10.520 -3.606 3.446 1.00 91.50 72 LYS A O 1
ATOM 488 N N . THR A 1 73 ? -11.539 -2.172 4.843 1.00 92.19 73 THR A N 1
ATOM 489 C CA . THR A 1 73 ? -11.736 -1.095 3.856 1.00 92.19 73 THR A CA 1
ATOM 490 C C . THR A 1 73 ? -10.401 -0.560 3.341 1.00 92.19 73 THR A C 1
ATOM 492 O O . THR A 1 73 ? -10.162 -0.549 2.134 1.00 92.19 73 THR A O 1
ATOM 495 N N . LEU A 1 74 ? -9.465 -0.253 4.248 1.00 91.75 74 LEU A N 1
ATOM 496 C CA . LEU A 1 74 ? -8.107 0.158 3.889 1.00 91.75 74 LEU A CA 1
ATOM 497 C C . LEU A 1 74 ? -7.393 -0.912 3.047 1.00 91.75 74 LEU A C 1
ATOM 499 O O . LEU A 1 74 ? -6.744 -0.586 2.053 1.00 91.75 74 LEU A O 1
ATOM 503 N N . ALA A 1 75 ? -7.521 -2.188 3.419 1.00 91.50 75 ALA A N 1
ATOM 504 C CA . ALA A 1 75 ? -6.911 -3.299 2.694 1.00 91.50 75 ALA A CA 1
ATOM 505 C C . ALA A 1 75 ? -7.438 -3.405 1.255 1.00 91.50 75 ALA A C 1
ATOM 507 O O . ALA A 1 75 ? -6.668 -3.616 0.315 1.00 91.50 75 ALA A O 1
ATOM 508 N N . GLU A 1 76 ? -8.751 -3.254 1.074 1.00 92.38 76 GLU A N 1
ATOM 509 C CA . GLU A 1 76 ? -9.397 -3.225 -0.239 1.00 92.38 76 GLU A CA 1
ATOM 510 C C . GLU A 1 76 ? -8.929 -2.017 -1.061 1.00 92.38 76 GLU A C 1
ATOM 512 O O . GLU A 1 76 ? -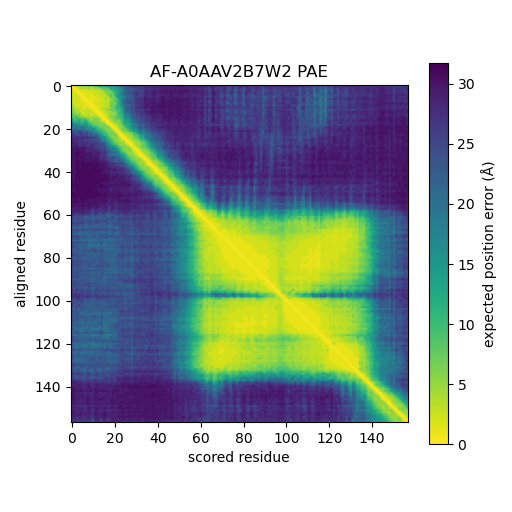8.564 -2.184 -2.227 1.00 92.38 76 GLU A O 1
ATOM 517 N N . SER A 1 77 ? -8.830 -0.841 -0.438 1.00 93.50 77 SER A N 1
ATOM 518 C CA . SER A 1 77 ? -8.330 0.394 -1.053 1.00 93.50 77 SER A CA 1
ATOM 519 C C . SER A 1 77 ? -6.882 0.252 -1.541 1.00 93.50 77 SER A C 1
ATOM 521 O O . SER A 1 77 ? -6.574 0.509 -2.709 1.00 93.50 77 SER A O 1
ATOM 523 N N . MET A 1 78 ? -5.994 -0.275 -0.690 1.00 93.50 78 MET A N 1
ATOM 524 C CA . MET A 1 78 ? -4.601 -0.566 -1.045 1.00 93.50 78 MET A CA 1
ATOM 525 C C . MET A 1 78 ? -4.496 -1.581 -2.182 1.00 93.50 78 MET A C 1
ATOM 527 O O . MET A 1 78 ? -3.695 -1.393 -3.094 1.00 93.50 78 MET A O 1
ATOM 531 N N . ARG A 1 79 ? -5.311 -2.643 -2.177 1.00 92.50 79 ARG A N 1
ATOM 532 C CA . ARG A 1 79 ? -5.330 -3.640 -3.262 1.00 92.50 79 ARG A CA 1
ATOM 533 C C . ARG A 1 79 ? -5.814 -3.056 -4.578 1.00 92.50 79 ARG A C 1
ATOM 535 O O . ARG A 1 79 ? -5.246 -3.377 -5.621 1.00 92.50 79 ARG A O 1
ATOM 542 N N . ALA A 1 80 ? -6.865 -2.241 -4.535 1.00 94.81 80 ALA A N 1
ATOM 543 C CA . ALA A 1 80 ? -7.392 -1.569 -5.712 1.00 94.81 80 ALA A CA 1
ATOM 544 C C . ALA A 1 80 ? -6.321 -0.658 -6.321 1.00 94.81 80 ALA A C 1
ATOM 546 O O . ALA A 1 80 ? -6.043 -0.768 -7.513 1.00 94.81 80 ALA A O 1
ATOM 547 N N . LYS A 1 81 ? -5.639 0.144 -5.490 1.00 95.69 81 LYS A N 1
ATOM 548 C CA . LYS A 1 81 ? -4.554 1.022 -5.944 1.00 95.69 81 LYS A CA 1
ATOM 549 C C . LYS A 1 81 ? -3.311 0.277 -6.408 1.00 95.69 81 LYS A C 1
ATOM 551 O O . LYS A 1 81 ? -2.739 0.652 -7.425 1.00 95.69 81 LYS A O 1
ATOM 556 N N . HIS A 1 82 ? -2.925 -0.800 -5.729 1.00 94.81 82 HIS A N 1
ATOM 557 C CA . HIS A 1 82 ? -1.838 -1.664 -6.185 1.00 94.81 82 HIS A CA 1
ATOM 558 C C . HIS A 1 82 ? -2.135 -2.234 -7.572 1.00 94.81 82 HIS A C 1
ATOM 560 O O . HIS A 1 82 ? -1.291 -2.168 -8.455 1.00 94.81 82 HIS A O 1
ATOM 566 N N . ARG A 1 83 ? -3.352 -2.741 -7.797 1.00 95.19 83 ARG A N 1
ATOM 567 C CA . ARG A 1 83 ? -3.753 -3.251 -9.112 1.00 95.19 83 ARG A CA 1
ATOM 568 C C . ARG A 1 83 ? -3.754 -2.155 -10.173 1.00 95.19 83 ARG A C 1
ATOM 570 O O . ARG A 1 83 ? -3.208 -2.370 -11.241 1.00 95.19 83 ARG A O 1
ATOM 577 N N . GLU A 1 84 ? -4.321 -0.991 -9.869 1.00 96.62 84 GLU A N 1
ATOM 578 C CA . GLU A 1 84 ? -4.360 0.152 -10.788 1.00 96.62 84 GLU A CA 1
ATOM 579 C C . GLU A 1 84 ? -2.954 0.577 -11.237 1.00 96.62 84 GLU A C 1
ATOM 581 O O . GLU A 1 84 ? -2.708 0.691 -12.434 1.00 96.62 84 GLU A O 1
ATOM 586 N N . LEU A 1 85 ? -2.024 0.743 -10.290 1.00 96.56 85 LEU A N 1
ATOM 587 C CA . LEU A 1 85 ? -0.638 1.127 -10.576 1.00 96.56 85 LEU A CA 1
ATOM 588 C C . LEU A 1 85 ? 0.149 0.016 -11.281 1.00 96.56 85 LEU A C 1
ATOM 590 O O . LEU A 1 85 ? 1.049 0.284 -12.075 1.00 96.56 85 LEU A O 1
ATOM 594 N N . HIS A 1 86 ? -0.164 -1.244 -10.983 1.00 95.25 86 HIS A N 1
ATOM 595 C CA . HIS A 1 86 ? 0.454 -2.380 -11.657 1.00 95.25 86 HIS A CA 1
ATOM 596 C C . HIS A 1 86 ? -0.026 -2.469 -13.113 1.00 95.25 86 HIS A C 1
ATOM 598 O O . HIS A 1 86 ? 0.774 -2.660 -14.025 1.00 95.25 86 HIS A O 1
ATOM 604 N N . ASP A 1 87 ? -1.325 -2.276 -13.347 1.00 95.62 87 ASP A N 1
ATOM 605 C CA . ASP A 1 87 ? -1.930 -2.303 -14.679 1.00 95.62 87 ASP A CA 1
ATOM 606 C C . ASP A 1 87 ? -1.518 -1.082 -15.523 1.00 95.62 87 ASP A C 1
ATOM 608 O O . ASP A 1 87 ? -1.422 -1.193 -16.748 1.00 95.62 87 ASP A O 1
ATOM 612 N N . SER A 1 88 ? -1.224 0.068 -14.897 1.00 96.62 88 SER A N 1
ATOM 613 C CA . SER A 1 88 ? -0.647 1.239 -15.579 1.00 96.62 88 SER A CA 1
ATOM 614 C C . SER A 1 88 ? 0.847 1.091 -15.891 1.00 96.62 88 SER A C 1
ATOM 616 O O . SER A 1 88 ? 1.387 1.877 -16.673 1.00 96.62 88 SER A O 1
ATOM 618 N N . GLY A 1 89 ? 1.510 0.077 -15.324 1.00 95.00 89 GLY A N 1
ATOM 619 C CA . GLY A 1 89 ? 2.951 -0.125 -15.440 1.00 95.00 89 GLY A CA 1
ATOM 620 C C . GLY A 1 89 ? 3.767 0.891 -14.640 1.00 95.00 89 GLY A C 1
ATOM 621 O O . GLY A 1 89 ? 4.915 1.145 -14.988 1.00 95.00 89 GLY A O 1
ATOM 622 N N . GLU A 1 90 ? 3.193 1.505 -13.603 1.00 94.62 90 GLU A N 1
ATOM 623 C CA . GLU A 1 90 ? 3.914 2.380 -12.667 1.00 94.62 90 GLU A CA 1
ATOM 624 C C . GLU A 1 90 ? 4.657 1.585 -11.589 1.00 94.62 90 GLU A C 1
ATOM 626 O O . GLU A 1 90 ? 5.740 1.990 -11.166 1.00 94.62 90 GLU A O 1
ATOM 631 N N . ILE A 1 91 ? 4.120 0.429 -11.200 1.00 94.88 91 ILE A N 1
ATOM 632 C CA . ILE A 1 91 ? 4.776 -0.535 -10.310 1.00 94.88 91 ILE A CA 1
ATOM 633 C C . ILE A 1 91 ? 4.868 -1.908 -10.981 1.00 94.88 91 ILE A C 1
ATOM 635 O O . ILE A 1 91 ? 4.176 -2.185 -11.961 1.00 94.88 91 ILE A O 1
ATOM 639 N N . GLY A 1 92 ? 5.684 -2.795 -10.419 1.00 91.88 92 GLY A N 1
ATOM 640 C CA . GLY A 1 92 ? 5.808 -4.179 -10.853 1.00 91.88 92 GLY A CA 1
ATOM 641 C C . GLY A 1 92 ? 7.207 -4.529 -11.361 1.00 91.88 92 GLY A C 1
ATOM 642 O O . GLY A 1 92 ? 8.068 -3.668 -11.553 1.00 91.88 92 GLY A O 1
ATOM 643 N N . PRO A 1 93 ? 7.452 -5.822 -11.633 1.00 88.06 93 PRO A N 1
ATOM 644 C CA . PRO A 1 93 ? 8.795 -6.336 -11.893 1.00 88.06 93 PRO A CA 1
ATOM 645 C C . PRO A 1 93 ? 9.446 -5.738 -13.145 1.00 88.06 93 PRO A C 1
ATOM 647 O O . PRO A 1 93 ? 10.668 -5.673 -13.214 1.00 88.06 93 PRO A O 1
ATOM 650 N N . GLY A 1 94 ? 8.651 -5.277 -14.118 1.00 88.38 94 GLY A N 1
ATOM 651 C CA . GLY A 1 94 ? 9.157 -4.620 -15.327 1.00 88.38 94 GLY A CA 1
ATOM 652 C C . GLY A 1 94 ? 9.792 -3.247 -15.079 1.00 88.38 94 GLY A C 1
ATOM 653 O O . GLY A 1 94 ? 10.609 -2.817 -15.888 1.00 88.38 94 GLY A O 1
ATOM 654 N N . ASN A 1 95 ? 9.465 -2.588 -13.961 1.00 87.50 95 ASN A N 1
ATOM 655 C CA . ASN A 1 95 ? 10.047 -1.297 -13.579 1.00 87.50 95 ASN A CA 1
ATOM 656 C C . ASN A 1 95 ? 11.302 -1.433 -12.711 1.00 87.50 95 ASN A C 1
ATOM 658 O O . ASN A 1 95 ? 12.030 -0.456 -12.510 1.00 87.50 95 ASN A O 1
ATOM 662 N N . CYS A 1 96 ? 11.596 -2.642 -12.231 1.00 89.12 96 CYS A N 1
ATOM 663 C CA . CYS A 1 96 ? 12.842 -2.932 -11.547 1.00 89.12 96 CYS A CA 1
ATOM 664 C C . CYS A 1 96 ? 13.967 -3.062 -12.581 1.00 89.12 96 CYS A C 1
ATOM 666 O O . CYS A 1 96 ? 14.146 -4.115 -13.185 1.00 89.12 96 CYS A O 1
ATOM 668 N N . GLN A 1 97 ? 14.748 -1.997 -12.779 1.00 81.56 97 GLN A N 1
ATOM 669 C CA . GLN A 1 97 ? 16.062 -2.116 -13.433 1.00 81.56 97 GLN A CA 1
ATOM 670 C C . GLN A 1 97 ? 16.940 -3.085 -12.617 1.00 81.56 97 GLN A C 1
ATOM 672 O O . GLN A 1 97 ? 16.664 -3.233 -11.428 1.00 81.56 97 GLN A O 1
ATOM 677 N N . ASP A 1 98 ? 17.962 -3.710 -13.228 1.00 74.44 98 ASP A N 1
ATOM 678 C CA . ASP A 1 98 ? 18.814 -4.843 -12.762 1.00 74.44 98 ASP A CA 1
ATOM 679 C C . ASP A 1 98 ? 19.499 -4.741 -11.361 1.00 74.44 98 ASP A C 1
ATOM 681 O O . ASP A 1 98 ? 20.508 -5.392 -11.091 1.00 74.44 98 ASP A O 1
ATOM 685 N N . GLY A 1 99 ? 18.999 -3.916 -10.444 1.00 77.81 99 GLY A N 1
ATOM 686 C CA . GLY A 1 99 ? 19.411 -3.797 -9.053 1.00 77.81 99 GLY A CA 1
ATOM 687 C C . GLY A 1 99 ? 18.582 -4.635 -8.073 1.00 77.81 99 GLY A C 1
ATOM 688 O O . GLY A 1 99 ? 17.954 -5.637 -8.410 1.00 77.81 99 GLY A O 1
ATOM 689 N N . ASP A 1 100 ? 18.619 -4.215 -6.807 1.00 88.88 100 ASP A N 1
ATOM 690 C CA . ASP A 1 100 ? 18.025 -4.943 -5.688 1.00 88.88 100 ASP A CA 1
ATOM 691 C C . ASP A 1 100 ? 16.491 -4.996 -5.796 1.00 88.88 100 ASP A C 1
ATOM 693 O O . ASP A 1 100 ? 15.778 -4.021 -5.532 1.00 88.88 100 ASP A O 1
ATOM 697 N N . HIS A 1 101 ? 15.985 -6.175 -6.166 1.00 89.94 101 HIS A N 1
ATOM 698 C CA . HIS A 1 101 ? 14.558 -6.448 -6.302 1.00 89.94 101 HIS A CA 1
ATOM 699 C C . HIS A 1 101 ? 13.778 -6.134 -5.015 1.00 89.94 101 HIS A C 1
ATOM 701 O O . HIS A 1 101 ? 12.635 -5.689 -5.083 1.00 89.94 101 HIS A O 1
ATOM 707 N N . LYS A 1 102 ? 14.391 -6.292 -3.834 1.00 89.25 102 LYS A N 1
ATOM 708 C CA . LYS A 1 102 ? 13.745 -5.985 -2.553 1.00 89.25 102 LYS A CA 1
ATOM 709 C C . LYS A 1 102 ? 13.514 -4.486 -2.394 1.00 89.25 102 LYS A C 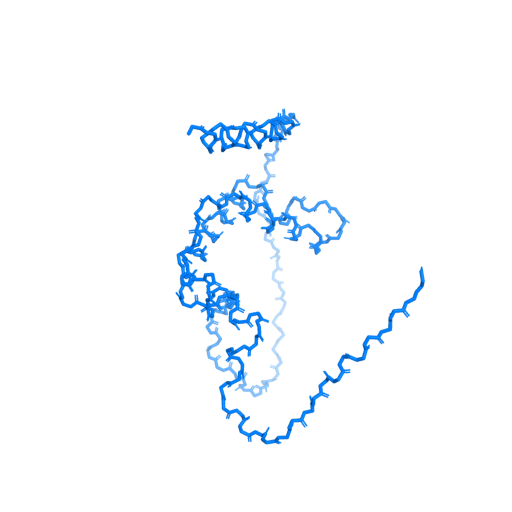1
ATOM 711 O O . LYS A 1 102 ? 12.435 -4.080 -1.970 1.00 89.25 102 LYS A O 1
ATOM 716 N N . VAL A 1 103 ? 14.503 -3.671 -2.761 1.00 91.19 103 VAL A N 1
ATOM 717 C CA . VAL A 1 103 ? 14.392 -2.204 -2.728 1.00 91.19 103 VAL A CA 1
ATOM 718 C C . VAL A 1 103 ? 13.362 -1.724 -3.747 1.00 91.19 103 VAL A C 1
ATOM 720 O O . VAL A 1 103 ? 12.569 -0.835 -3.442 1.00 91.19 103 VAL A O 1
ATOM 723 N N . CYS A 1 104 ? 13.333 -2.340 -4.932 1.00 93.12 104 CYS A N 1
ATOM 724 C CA . CYS A 1 104 ? 12.323 -2.046 -5.943 1.00 93.12 104 CYS A CA 1
ATOM 725 C C . CYS A 1 104 ? 10.904 -2.321 -5.419 1.00 93.12 104 CYS A C 1
ATOM 727 O O . CYS A 1 104 ? 10.076 -1.415 -5.374 1.00 93.12 104 CYS A O 1
ATOM 729 N N . MET A 1 105 ? 10.657 -3.529 -4.905 1.00 91.56 105 MET A N 1
ATOM 730 C CA . MET A 1 105 ? 9.361 -3.911 -4.334 1.00 91.56 105 MET A CA 1
ATOM 731 C C . MET A 1 105 ? 8.951 -3.017 -3.156 1.00 91.56 105 MET A C 1
ATOM 733 O O . MET A 1 105 ? 7.775 -2.695 -2.994 1.00 91.56 105 MET A O 1
ATOM 737 N N . GLN A 1 106 ? 9.910 -2.590 -2.330 1.00 92.25 106 GLN A N 1
ATOM 738 C CA . GLN A 1 106 ? 9.642 -1.662 -1.234 1.00 92.25 106 GLN A CA 1
ATOM 739 C C . GLN A 1 106 ? 9.175 -0.292 -1.750 1.00 92.25 106 GLN A C 1
ATOM 741 O O . GLN A 1 106 ? 8.210 0.257 -1.219 1.00 92.25 106 GLN A O 1
ATOM 746 N N . ARG A 1 107 ? 9.812 0.235 -2.803 1.00 93.69 107 ARG A N 1
ATOM 747 C CA . ARG A 1 107 ? 9.415 1.495 -3.449 1.00 93.69 107 ARG A CA 1
ATOM 748 C C . ARG A 1 107 ? 8.046 1.392 -4.123 1.00 93.69 107 ARG A C 1
ATOM 750 O O . ARG A 1 107 ? 7.256 2.332 -4.043 1.00 93.69 107 ARG A O 1
ATOM 757 N N . ASP A 1 108 ? 7.744 0.257 -4.742 1.00 94.88 108 ASP A N 1
ATOM 758 C CA . ASP A 1 108 ? 6.434 0.001 -5.343 1.00 94.88 108 ASP A CA 1
ATOM 759 C C . ASP A 1 108 ? 5.331 0.043 -4.279 1.00 94.88 108 ASP A C 1
ATOM 761 O O . ASP A 1 108 ? 4.324 0.732 -4.438 1.00 94.88 108 ASP A O 1
ATOM 765 N N . MET A 1 109 ? 5.548 -0.619 -3.139 1.00 93.12 109 MET A N 1
ATOM 766 C CA . MET A 1 109 ? 4.603 -0.582 -2.020 1.00 93.12 109 MET A CA 1
ATOM 767 C C . MET A 1 109 ? 4.474 0.814 -1.398 1.00 93.12 109 MET A C 1
ATOM 769 O O . MET A 1 109 ? 3.377 1.209 -1.004 1.00 93.12 109 MET A O 1
ATOM 773 N N . GLU A 1 110 ? 5.557 1.590 -1.336 1.00 94.44 110 GLU A N 1
ATOM 774 C CA . GLU A 1 110 ? 5.501 2.986 -0.895 1.00 94.44 110 GLU A CA 1
ATOM 775 C C . GLU A 1 110 ? 4.678 3.852 -1.857 1.00 94.44 110 GLU A C 1
ATOM 777 O O . GLU A 1 110 ? 3.841 4.637 -1.413 1.00 94.44 110 GLU A O 1
ATOM 782 N N . THR A 1 111 ? 4.847 3.653 -3.164 1.00 96.19 111 THR A N 1
ATOM 783 C CA . THR A 1 111 ? 4.055 4.333 -4.200 1.00 96.19 111 THR A CA 1
ATOM 784 C C . THR A 1 111 ? 2.568 4.053 -4.017 1.00 96.19 111 THR A C 1
ATOM 786 O O . THR A 1 111 ? 1.762 4.983 -3.989 1.00 96.19 111 THR A O 1
ATOM 789 N N . VAL A 1 112 ? 2.201 2.786 -3.796 1.00 95.88 112 VAL A N 1
ATOM 790 C CA . VAL A 1 112 ? 0.817 2.405 -3.480 1.00 95.88 112 VAL A CA 1
ATOM 791 C C . VAL A 1 112 ? 0.331 3.103 -2.217 1.00 95.88 112 VAL A C 1
ATOM 793 O O . VAL A 1 112 ? -0.742 3.701 -2.234 1.00 95.88 112 VAL A O 1
ATOM 796 N N . ARG A 1 113 ? 1.119 3.070 -1.133 1.00 93.69 113 ARG A N 1
ATOM 797 C CA . ARG A 1 113 ? 0.756 3.705 0.142 1.00 93.69 113 ARG A CA 1
ATOM 798 C C . ARG A 1 113 ? 0.474 5.197 -0.032 1.00 93.69 113 ARG A C 1
ATOM 800 O O . ARG A 1 113 ? -0.478 5.700 0.549 1.00 93.69 113 ARG A O 1
ATOM 807 N N . CYS A 1 114 ? 1.281 5.889 -0.830 1.00 95.69 114 CYS A N 1
ATOM 808 C CA . CYS A 1 114 ? 1.127 7.316 -1.103 1.00 95.69 114 CYS A CA 1
ATOM 809 C C . CYS A 1 114 ? -0.053 7.633 -2.039 1.00 95.69 114 CYS A C 1
ATOM 811 O O . CYS A 1 114 ? -0.580 8.742 -1.993 1.00 95.69 114 CYS A O 1
ATOM 813 N N . ALA A 1 115 ? -0.472 6.684 -2.881 1.00 96.38 115 ALA A N 1
ATOM 814 C CA . ALA A 1 115 ? -1.592 6.847 -3.808 1.00 96.38 115 ALA A CA 1
ATOM 815 C C . ALA A 1 115 ? -2.967 6.547 -3.181 1.00 96.38 115 ALA A C 1
ATOM 817 O O . ALA A 1 115 ? -3.999 6.936 -3.736 1.00 96.38 115 ALA A O 1
ATOM 818 N N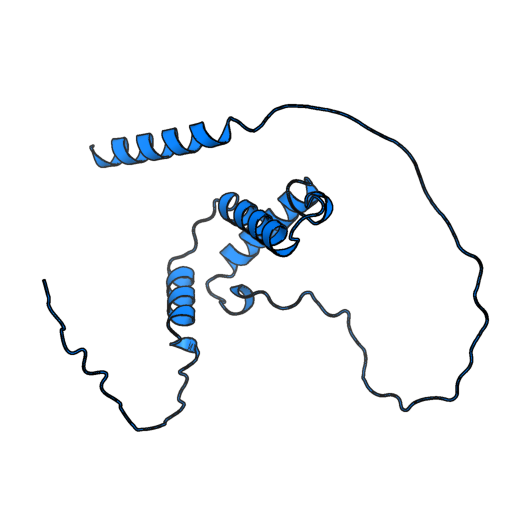 . VAL A 1 116 ? -3.005 5.850 -2.043 1.00 95.00 116 VAL A N 1
ATOM 819 C CA . VAL A 1 116 ? -4.239 5.620 -1.285 1.00 95.00 116 VAL A CA 1
ATOM 820 C C . VAL A 1 116 ? -4.628 6.908 -0.567 1.00 95.00 116 VAL A C 1
ATOM 822 O O . VAL A 1 116 ? -3.958 7.354 0.358 1.00 95.00 116 VAL A O 1
ATOM 825 N N . SER A 1 117 ? -5.731 7.515 -0.999 1.00 91.19 117 SER A N 1
ATOM 826 C CA . SER A 1 117 ? -6.274 8.736 -0.391 1.00 91.19 117 SER A CA 1
ATOM 827 C C . SER A 1 117 ? -7.253 8.466 0.754 1.00 91.19 117 SER A C 1
ATOM 829 O O . SER A 1 117 ? -7.712 9.401 1.408 1.00 91.19 117 SER A O 1
ATOM 831 N N . GLU A 1 118 ? -7.635 7.208 0.958 1.00 89.56 118 GLU A N 1
ATOM 832 C CA . GLU A 1 118 ? -8.577 6.803 1.995 1.00 89.56 118 GLU A CA 1
ATOM 833 C C . GLU A 1 118 ? -7.889 6.807 3.362 1.00 89.56 118 GLU A C 1
ATOM 835 O O . GLU A 1 118 ? -6.853 6.170 3.553 1.00 89.56 118 GLU A O 1
ATOM 840 N N . GLN A 1 119 ? -8.452 7.557 4.310 1.00 89.25 119 GLN A N 1
ATOM 841 C CA . GLN A 1 119 ? -7.961 7.545 5.683 1.00 89.25 119 GLN A CA 1
ATOM 842 C C . GLN A 1 119 ? -8.476 6.288 6.391 1.00 89.25 119 GLN A C 1
ATOM 844 O O . GLN A 1 119 ? -9.672 6.006 6.294 1.00 89.25 119 GLN A O 1
ATOM 849 N N . PRO A 1 120 ? -7.615 5.543 7.108 1.00 90.50 120 PRO A N 1
ATOM 850 C CA . PRO A 1 120 ? -8.076 4.425 7.915 1.00 90.50 120 PRO A CA 1
ATOM 851 C C . PRO A 1 120 ? -9.073 4.897 8.968 1.00 90.50 120 PRO A C 1
ATOM 853 O O . PRO A 1 120 ? -8.901 5.952 9.581 1.00 90.50 120 PRO A O 1
ATOM 856 N N . GLU A 1 121 ? -10.101 4.090 9.204 1.00 93.12 121 GLU A N 1
ATOM 857 C CA . GLU A 1 121 ? -11.005 4.308 10.326 1.00 93.12 121 GLU A CA 1
ATOM 858 C C . GLU A 1 121 ? -10.245 4.184 11.653 1.00 93.12 121 GLU A C 1
ATOM 860 O O . GLU A 1 121 ? -9.301 3.399 11.765 1.00 93.12 121 GLU A O 1
ATOM 865 N N . GLN A 1 122 ? -10.679 4.920 12.681 1.00 94.81 122 GLN A N 1
ATOM 866 C CA . GLN A 1 122 ? -10.009 4.906 13.986 1.00 94.81 122 GLN A CA 1
ATOM 867 C C . GLN A 1 122 ? -9.897 3.486 14.561 1.00 94.81 122 GLN A C 1
ATOM 869 O O . GLN A 1 122 ? -8.844 3.114 15.063 1.00 94.81 122 GLN A O 1
ATOM 874 N N . ALA A 1 123 ? -10.935 2.662 14.384 1.00 93.50 123 ALA A N 1
ATOM 875 C CA . ALA A 1 123 ? -10.929 1.265 14.813 1.00 93.50 123 ALA A CA 1
ATOM 876 C C . ALA A 1 123 ? -9.804 0.439 14.159 1.00 93.50 123 ALA A C 1
ATOM 878 O O . ALA A 1 123 ? -9.181 -0.380 14.826 1.00 93.50 123 ALA A O 1
ATOM 879 N N . CYS A 1 124 ? -9.504 0.679 12.877 1.00 94.19 124 CYS A N 1
ATOM 880 C CA . CYS A 1 124 ? -8.382 0.033 12.191 1.00 94.19 124 CYS A CA 1
ATOM 881 C C . CYS A 1 124 ? -7.034 0.484 12.765 1.00 94.19 124 CYS A C 1
ATOM 883 O O . CYS A 1 124 ? -6.138 -0.335 12.958 1.00 94.19 124 CYS A O 1
ATOM 885 N N . ILE A 1 125 ? -6.884 1.782 13.045 1.00 93.12 125 ILE A N 1
ATOM 886 C CA . ILE A 1 125 ? -5.656 2.324 13.639 1.00 93.12 125 ILE A CA 1
ATOM 887 C C . ILE A 1 125 ? -5.419 1.685 15.008 1.00 93.12 125 ILE A C 1
ATOM 889 O O . ILE A 1 125 ? -4.316 1.208 15.267 1.00 93.12 125 ILE A O 1
ATOM 893 N N . ASP A 1 126 ? -6.449 1.632 15.850 1.00 93.62 126 ASP A N 1
ATOM 894 C CA . ASP A 1 126 ? -6.359 1.070 17.196 1.00 93.62 126 ASP A CA 1
ATOM 895 C C . ASP A 1 126 ? -6.003 -0.426 17.149 1.00 93.62 126 ASP A C 1
ATOM 897 O O . ASP A 1 126 ? -5.094 -0.865 17.854 1.00 93.62 126 ASP A O 1
ATOM 901 N N . GLU A 1 127 ? -6.638 -1.202 16.263 1.00 91.31 127 GLU A N 1
ATOM 902 C CA . GLU A 1 127 ? -6.343 -2.630 16.083 1.00 91.31 127 GLU A CA 1
ATOM 903 C C . GLU A 1 127 ? -4.916 -2.864 15.555 1.00 91.31 127 GLU A C 1
ATOM 905 O O . GLU A 1 127 ? -4.191 -3.733 16.044 1.00 91.31 127 GLU A O 1
ATOM 910 N N . MET A 1 128 ? -4.468 -2.049 14.595 1.00 90.50 128 MET A N 1
ATOM 911 C CA . MET A 1 128 ? -3.103 -2.102 14.069 1.00 90.50 128 MET A CA 1
ATOM 912 C C . MET A 1 128 ? -2.068 -1.765 15.151 1.00 90.50 128 MET A C 1
ATOM 914 O O . MET A 1 128 ? -1.028 -2.420 15.230 1.00 90.50 128 MET A O 1
ATOM 918 N N . MET A 1 129 ? -2.345 -0.775 16.002 1.00 91.19 129 MET A N 1
ATOM 919 C CA . MET A 1 129 ? -1.465 -0.411 17.113 1.00 91.19 129 MET A CA 1
ATOM 920 C C . MET A 1 129 ? -1.430 -1.499 18.189 1.00 91.19 129 MET A C 1
ATOM 922 O O . MET A 1 129 ? -0.340 -1.831 18.650 1.00 91.19 129 MET A O 1
ATOM 926 N N . ALA A 1 130 ? -2.572 -2.102 18.528 1.00 90.44 130 ALA A N 1
ATOM 927 C CA . ALA A 1 130 ? -2.641 -3.236 19.451 1.00 90.44 130 ALA A CA 1
ATOM 928 C C . ALA A 1 130 ? -1.844 -4.444 18.928 1.00 90.44 130 ALA A C 1
ATOM 930 O O . ALA A 1 130 ? -1.134 -5.111 19.683 1.00 90.44 130 ALA A O 1
ATOM 931 N N . PHE A 1 131 ? -1.898 -4.708 17.617 1.00 88.19 131 PHE A N 1
ATOM 932 C CA . PHE A 1 131 ? -1.090 -5.755 16.992 1.00 88.19 131 PHE A CA 1
ATOM 933 C C . PHE A 1 131 ? 0.415 -5.465 17.106 1.00 88.19 131 PHE A C 1
ATOM 935 O O . PHE A 1 131 ? 1.179 -6.346 17.494 1.00 88.19 131 PHE A O 1
ATOM 942 N N . ILE A 1 132 ? 0.847 -4.234 16.805 1.00 88.44 132 ILE A N 1
ATOM 943 C CA . ILE A 1 132 ? 2.263 -3.824 16.888 1.00 88.44 132 ILE A CA 1
ATOM 944 C C . ILE A 1 132 ? 2.783 -3.891 18.330 1.00 88.44 132 ILE A C 1
ATOM 946 O O . ILE A 1 132 ? 3.929 -4.279 18.547 1.00 88.44 132 ILE A O 1
ATOM 950 N N . GLN A 1 133 ? 1.948 -3.533 19.306 1.00 87.06 133 GLN A N 1
ATOM 951 C CA . GLN A 1 133 ? 2.283 -3.597 20.732 1.00 87.06 133 GLN A CA 1
ATOM 952 C C . GLN A 1 133 ? 2.341 -5.038 21.263 1.00 87.06 133 GLN A C 1
ATOM 954 O O . GLN A 1 133 ? 2.880 -5.274 22.340 1.00 87.06 133 GLN A O 1
ATOM 959 N N . GLY A 1 134 ? 1.855 -6.015 20.491 1.00 82.31 134 GLY A N 1
ATOM 960 C CA . GLY A 1 134 ? 1.831 -7.420 20.887 1.00 82.31 134 GLY A CA 1
ATOM 961 C C . GLY A 1 134 ? 0.668 -7.778 21.812 1.00 82.31 134 GLY A C 1
ATOM 962 O O . GLY A 1 134 ? 0.580 -8.926 22.247 1.00 82.31 134 GLY A O 1
ATOM 963 N N . ASP A 1 135 ? -0.264 -6.854 22.057 1.00 75.94 135 ASP A N 1
ATOM 964 C CA . ASP A 1 135 ? -1.435 -7.082 22.912 1.00 75.94 135 ASP A CA 1
ATOM 965 C C . ASP A 1 135 ? -2.320 -8.210 22.364 1.00 75.94 135 ASP A C 1
ATOM 967 O O . ASP A 1 135 ? -2.887 -8.999 23.118 1.00 75.94 135 ASP A O 1
ATOM 971 N N . VAL A 1 136 ? -2.369 -8.350 21.036 1.00 66.44 136 VAL A N 1
ATOM 972 C CA . VAL A 1 136 ? -3.144 -9.389 20.334 1.00 66.44 136 VAL A CA 1
ATOM 973 C C . VAL A 1 136 ? -2.517 -10.786 20.483 1.00 66.44 136 VAL A C 1
ATOM 975 O O . VAL A 1 136 ? -3.214 -11.795 20.391 1.00 66.44 136 VAL A O 1
ATOM 978 N N . CYS A 1 137 ? -1.212 -10.870 20.761 1.00 66.06 137 CYS A N 1
ATOM 979 C CA . CYS A 1 137 ? -0.511 -12.138 20.984 1.00 66.06 137 CYS A CA 1
ATOM 980 C C . CYS A 1 137 ? -0.601 -12.619 22.442 1.00 66.06 13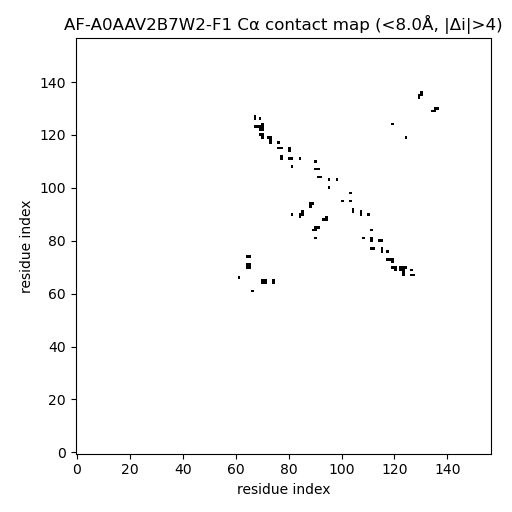7 CYS A C 1
ATOM 982 O O . CYS A 1 137 ? -0.310 -13.783 22.714 1.00 66.06 137 CYS A O 1
ATOM 984 N N . ASN A 1 138 ? -1.034 -11.753 23.365 1.00 59.78 138 ASN A N 1
ATOM 985 C CA . ASN A 1 138 ? -1.132 -12.030 24.800 1.00 59.78 138 ASN A CA 1
ATOM 986 C C . ASN A 1 138 ? -2.514 -12.556 25.224 1.00 59.78 138 ASN A C 1
ATOM 988 O O . ASN A 1 138 ? -2.962 -12.329 26.348 1.00 59.78 138 ASN A O 1
ATOM 992 N N . GLY A 1 139 ? -3.187 -13.299 24.342 1.00 56.03 139 GLY A N 1
ATOM 993 C CA . GLY A 1 139 ? -4.351 -14.101 24.710 1.00 56.03 139 GLY A CA 1
ATOM 994 C C . GLY A 1 139 ? -3.948 -15.214 25.680 1.00 56.03 139 GLY A C 1
ATOM 995 O O . GLY A 1 139 ? -3.592 -16.306 25.253 1.00 56.03 139 GLY A O 1
ATOM 996 N N . GLU A 1 140 ? -3.961 -14.901 26.975 1.00 53.22 140 GLU A N 1
ATOM 997 C CA . GLU A 1 140 ? -3.915 -15.826 28.114 1.00 53.22 140 GLU A CA 1
ATOM 998 C C . GLU A 1 140 ? -2.896 -16.971 27.996 1.00 53.22 140 GLU A C 1
ATOM 1000 O O . GLU A 1 140 ? -3.215 -18.146 28.188 1.00 53.22 140 GLU A O 1
ATOM 1005 N N . ARG A 1 141 ? -1.618 -16.642 27.788 1.00 51.53 141 ARG A N 1
ATOM 1006 C CA . ARG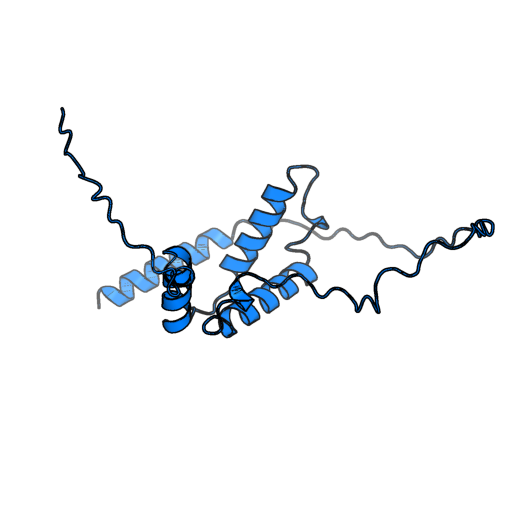 A 1 141 ? -0.564 -17.490 28.347 1.00 51.53 141 ARG A CA 1
ATOM 1007 C C . ARG A 1 141 ? -0.348 -17.043 29.785 1.00 51.53 141 ARG A C 1
ATOM 1009 O O . ARG A 1 141 ? 0.461 -16.164 30.055 1.00 51.53 141 ARG A O 1
ATOM 1016 N N . GLY A 1 142 ? -1.148 -17.598 30.693 1.00 55.19 142 GLY A N 1
ATOM 1017 C CA . GLY A 1 142 ? -0.914 -17.462 32.123 1.00 55.19 142 GLY A CA 1
ATOM 1018 C C . GLY A 1 142 ? 0.448 -18.050 32.473 1.00 55.19 142 GLY A C 1
ATOM 1019 O O . GLY A 1 142 ? 0.551 -19.245 32.710 1.00 55.19 142 GLY A O 1
ATOM 1020 N N . GLU A 1 143 ? 1.480 -17.217 32.491 1.00 53.59 143 GLU A N 1
ATOM 1021 C CA . GLU A 1 143 ? 2.750 -17.492 33.153 1.00 53.59 143 GLU A CA 1
ATOM 1022 C C . GLU A 1 143 ? 3.111 -16.245 33.966 1.00 53.59 143 GLU A C 1
ATOM 1024 O O . GLU A 1 143 ? 3.686 -15.272 33.489 1.00 53.59 143 GLU A O 1
ATOM 1029 N N . ASP A 1 144 ? 2.604 -16.286 35.198 1.00 58.22 144 ASP A N 1
ATOM 1030 C CA . ASP A 1 144 ? 3.221 -15.795 36.427 1.00 58.22 144 ASP A CA 1
ATOM 1031 C C . ASP A 1 144 ? 4.743 -15.586 36.300 1.00 58.22 144 ASP A C 1
ATOM 1033 O O . ASP A 1 144 ? 5.470 -16.501 35.908 1.00 58.22 144 ASP A O 1
ATOM 1037 N N . GLY A 1 145 ? 5.218 -14.392 36.659 1.00 54.34 145 GLY A N 1
ATOM 1038 C CA . GLY A 1 145 ? 6.643 -14.136 36.863 1.00 54.34 145 GLY A CA 1
ATOM 1039 C C . GLY A 1 145 ? 7.097 -12.817 36.266 1.00 54.34 145 GLY A C 1
ATOM 1040 O O . GLY A 1 145 ? 7.616 -12.775 35.155 1.00 54.34 145 GLY A O 1
ATOM 1041 N N . GLY A 1 146 ? 6.889 -11.733 37.014 1.00 65.06 146 GLY A N 1
ATOM 1042 C CA . GLY A 1 146 ? 7.401 -10.420 36.656 1.00 65.06 146 GLY A CA 1
ATOM 1043 C C . GLY A 1 146 ? 8.924 -10.389 36.567 1.00 65.06 146 GLY A C 1
ATOM 1044 O O . GLY A 1 146 ? 9.613 -11.077 37.312 1.00 65.06 146 GLY A O 1
ATOM 1045 N N . ASP A 1 147 ? 9.425 -9.512 35.707 1.00 47.34 147 ASP A N 1
ATOM 1046 C CA . ASP A 1 147 ? 10.751 -8.944 35.879 1.00 47.34 147 ASP A CA 1
ATOM 1047 C C . ASP A 1 147 ? 10.646 -7.443 35.608 1.00 47.34 147 ASP A C 1
ATOM 1049 O O . ASP A 1 147 ? 10.364 -6.979 34.500 1.00 47.34 147 ASP A O 1
ATOM 1053 N N . SER A 1 148 ? 10.728 -6.698 36.703 1.00 53.25 148 SER A N 1
ATOM 1054 C CA . SER A 1 148 ? 10.750 -5.248 36.741 1.00 53.25 148 SER A CA 1
ATOM 1055 C C . SER A 1 148 ? 12.024 -4.780 36.051 1.00 53.25 148 SER A C 1
ATOM 1057 O O . SER A 1 148 ? 13.105 -4.889 36.626 1.00 53.25 148 SER A O 1
ATOM 1059 N N . VAL A 1 149 ? 11.913 -4.241 34.838 1.00 59.91 149 VAL A N 1
ATOM 1060 C CA . VAL A 1 149 ? 13.041 -3.536 34.225 1.00 59.91 149 VAL A CA 1
ATOM 1061 C C . VAL A 1 149 ? 13.175 -2.190 34.930 1.00 59.91 149 VAL A C 1
ATOM 1063 O O . VAL A 1 149 ? 12.487 -1.215 34.630 1.00 59.91 149 VAL A O 1
ATOM 1066 N N . ASP A 1 150 ? 14.024 -2.219 35.949 1.00 52.28 150 ASP A N 1
ATOM 1067 C CA . ASP A 1 150 ? 14.604 -1.095 36.663 1.00 52.28 150 ASP A CA 1
ATOM 1068 C C . ASP A 1 150 ? 15.401 -0.245 35.665 1.00 52.28 150 ASP A C 1
ATOM 1070 O O . ASP A 1 150 ? 16.516 -0.579 35.265 1.00 52.28 150 ASP A O 1
ATOM 1074 N N . SER A 1 151 ? 14.779 0.830 35.187 1.00 58.72 151 SER A N 1
ATOM 1075 C CA . SER A 1 151 ? 15.462 1.863 34.415 1.00 58.72 151 SER A CA 1
ATOM 1076 C C . SER A 1 151 ? 16.276 2.715 35.384 1.00 58.72 151 SER A C 1
ATOM 1078 O O . SER A 1 151 ? 15.789 3.738 35.859 1.00 58.72 151 SER A O 1
ATOM 1080 N N . THR A 1 152 ? 17.502 2.300 35.702 1.00 62.38 152 THR A N 1
ATOM 1081 C CA . THR A 1 152 ? 18.469 3.207 36.324 1.00 62.38 152 THR A CA 1
ATOM 1082 C C . THR A 1 152 ? 18.895 4.257 35.310 1.00 62.38 152 THR A C 1
ATOM 1084 O O . THR A 1 152 ? 19.528 3.942 34.301 1.00 62.38 152 THR A O 1
ATOM 1087 N N . ASP A 1 153 ? 18.535 5.502 35.613 1.00 62.19 153 ASP A N 1
ATOM 1088 C CA . ASP A 1 153 ? 19.180 6.721 35.150 1.00 62.19 153 ASP A CA 1
ATOM 1089 C C . ASP A 1 153 ? 20.716 6.581 35.142 1.00 62.19 153 ASP A C 1
ATOM 1091 O O . ASP A 1 153 ? 21.329 6.380 36.189 1.00 62.19 153 ASP A O 1
ATOM 1095 N N . GLU A 1 154 ? 21.348 6.774 33.983 1.00 67.31 154 GLU A N 1
ATOM 1096 C CA . GLU A 1 154 ? 22.724 7.281 33.928 1.00 67.31 154 GLU A CA 1
ATOM 1097 C C . GLU A 1 154 ? 22.752 8.587 33.133 1.00 67.31 154 GLU A C 1
ATOM 1099 O O . GLU A 1 154 ? 22.871 8.648 31.909 1.00 67.31 154 GLU A O 1
ATOM 1104 N N . ASP A 1 155 ? 22.576 9.641 33.922 1.00 69.19 155 ASP A N 1
ATOM 1105 C CA . ASP A 1 155 ? 23.094 10.988 33.754 1.00 69.19 155 ASP A CA 1
ATOM 1106 C C . ASP A 1 155 ? 24.616 10.976 33.537 1.00 69.19 155 ASP A C 1
ATOM 1108 O O . ASP A 1 155 ? 25.336 10.402 34.355 1.00 69.19 155 ASP A O 1
ATOM 1112 N N . SER A 1 156 ? 25.100 11.626 32.468 1.00 67.38 156 SER A N 1
ATOM 1113 C CA . SER A 1 156 ? 26.348 12.427 32.427 1.00 67.38 156 SER A CA 1
ATOM 1114 C C . SER A 1 156 ? 26.877 12.605 30.993 1.00 67.38 156 SER A C 1
ATOM 1116 O O . SER A 1 156 ? 26.767 11.680 30.184 1.00 67.38 156 SER A O 1
ATOM 1118 N N . PRO A 1 157 ? 27.677 13.648 30.703 1.00 65.94 157 PRO A N 1
ATOM 1119 C CA . PRO A 1 157 ? 27.648 15.035 31.182 1.00 65.94 157 PRO A CA 1
ATOM 1120 C C . PRO A 1 157 ? 27.454 16.076 30.053 1.00 65.94 157 PRO A C 1
ATOM 1122 O O . PRO A 1 157 ? 27.741 15.771 28.871 1.00 65.94 157 PRO A O 1
#

Organism: NCBI:txid280406

Mean predicted aligned error: 18.73 Å

pLDDT: mean 72.56, std 18.39, range [41.56, 96.62]

Secondary structure (DSSP, 8-state):
-HHHHHHHHHHHHHHHHGGG---------------PPPPPP---PPPPP--S------PPPPPGGGG-GGGHHHHHHHHHHHHHHHHTTSSSGGG--SS-HHHHHHHHHHHHHHH--PPPPHHHHHHHHHHHHTGGG-S------------------

Foldseek 3Di:
DVVVVVVVVVVVVVVVVPPPPDDDDDDDDDDDDDDDDDDDDDDDDDDDDPPDDPPDPPDDPDDPCNVQVLCPVVVVLLVVLLVVCVVVVVADPVPDDPDDPVVRVVVSSVVSVVPRPDDRDPSSVVSVVCVVVCVVVPPDPPDDDDDDPPPDDDDDD

Solvent-accessible surface area (backbone atoms only — not comparable to full-atom values): 10648 Å² total; per-residue (Å²): 117,71,69,63,54,52,54,53,52,53,56,55,55,59,61,63,70,69,71,81,76,86,74,88,81,93,83,89,83,85,89,85,88,85,86,87,78,82,87,80,82,89,81,85,71,84,83,73,81,94,79,74,77,89,77,61,83,79,65,80,75,84,52,79,47,72,78,35,76,67,27,45,64,53,44,51,48,46,51,52,44,42,49,52,35,40,76,71,61,75,30,56,78,88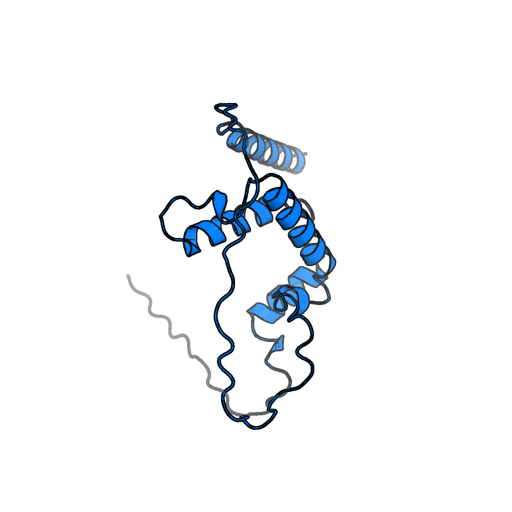,67,48,65,102,63,64,62,67,61,41,53,50,51,38,53,47,51,31,60,72,67,47,83,76,76,72,54,67,65,21,52,53,52,53,49,36,51,74,73,42,60,71,74,60,74,77,76,87,68,90,77,88,78,83,83,77,80,76,84,80,88,84,134